Protein AF-A0A9N9BSQ9-F1 (afdb_monomer_lite)

Structure (mmCIF, N/CA/C/O backbone):
data_AF-A0A9N9BSQ9-F1
#
_entry.id   AF-A0A9N9BSQ9-F1
#
loop_
_atom_site.group_PDB
_atom_site.id
_atom_site.type_symbol
_atom_site.label_atom_id
_atom_site.label_alt_id
_atom_site.label_comp_id
_atom_site.label_asym_id
_atom_site.label_entity_id
_atom_site.label_seq_id
_atom_site.pdbx_PDB_ins_code
_atom_site.Cartn_x
_atom_site.Cartn_y
_atom_site.Cartn_z
_atom_site.occupancy
_atom_site.B_iso_or_equiv
_atom_site.auth_seq_id
_atom_site.auth_comp_id
_atom_site.auth_asym_id
_atom_site.auth_atom_id
_atom_site.pdbx_PDB_model_num
ATOM 1 N N . MET A 1 1 ? -9.292 24.450 17.037 1.00 49.16 1 MET A N 1
ATOM 2 C CA . MET A 1 1 ? -9.456 23.510 15.907 1.00 49.16 1 MET A CA 1
ATOM 3 C C . MET A 1 1 ? -8.304 22.531 15.966 1.00 49.16 1 MET A C 1
ATOM 5 O O . MET A 1 1 ? -7.161 22.966 15.920 1.00 49.16 1 MET A O 1
ATOM 9 N N . ASP A 1 2 ? -8.617 21.256 16.182 1.00 51.22 2 ASP A N 1
ATOM 10 C CA . ASP A 1 2 ? -7.683 20.175 16.505 1.00 51.22 2 ASP A CA 1
ATOM 11 C C . ASP A 1 2 ? -6.564 19.985 15.472 1.00 51.22 2 ASP A C 1
ATOM 13 O O . ASP A 1 2 ? -6.751 19.377 14.418 1.00 51.22 2 ASP A O 1
ATOM 17 N N . SER A 1 3 ? -5.361 20.456 15.809 1.00 61.25 3 SER A N 1
ATOM 18 C CA . SER A 1 3 ? -4.123 20.154 15.079 1.00 61.25 3 SER A CA 1
ATOM 19 C C . SER A 1 3 ? -3.729 18.670 15.165 1.00 61.25 3 SER A C 1
ATOM 21 O O . SER A 1 3 ? -2.961 18.186 14.334 1.00 61.25 3 SER A O 1
ATOM 23 N N . SER A 1 4 ? -4.292 17.922 16.120 1.00 69.81 4 SER A N 1
ATOM 24 C CA . SER A 1 4 ? -3.931 16.532 16.424 1.00 69.81 4 SER A CA 1
ATOM 25 C C . SER A 1 4 ? -4.349 15.533 15.337 1.00 69.81 4 SER A C 1
ATOM 27 O O . SER A 1 4 ? -3.576 14.641 14.982 1.00 69.81 4 SER A O 1
ATOM 29 N N . ILE A 1 5 ? -5.541 15.699 14.748 1.00 70.75 5 ILE A N 1
ATOM 30 C CA . ILE A 1 5 ? -6.053 14.808 13.691 1.00 70.75 5 ILE A CA 1
ATOM 31 C C . ILE A 1 5 ? -5.229 14.979 12.410 1.00 70.75 5 ILE A C 1
ATOM 33 O O . ILE A 1 5 ? -4.858 13.995 11.765 1.00 70.75 5 ILE A O 1
ATOM 37 N N . GLY A 1 6 ? -4.890 16.225 12.066 1.00 78.56 6 GLY A N 1
ATOM 38 C CA . GLY A 1 6 ? -4.056 16.533 10.905 1.00 78.56 6 GLY A CA 1
ATOM 39 C C . GLY A 1 6 ? -2.647 15.950 11.025 1.00 78.56 6 GLY A C 1
ATOM 40 O O . GLY A 1 6 ? -2.129 15.388 10.061 1.00 78.56 6 GLY A O 1
ATOM 41 N N . GLU A 1 7 ? -2.035 16.027 12.206 1.00 87.12 7 GLU A N 1
ATOM 42 C CA . GLU A 1 7 ? -0.721 15.430 12.462 1.00 87.12 7 GLU A CA 1
ATOM 43 C C . GLU A 1 7 ? -0.745 13.900 12.425 1.00 87.12 7 GLU A C 1
ATOM 45 O O . GLU A 1 7 ? 0.131 13.286 11.811 1.00 87.12 7 GLU A O 1
ATOM 50 N N . ALA A 1 8 ? -1.758 13.271 13.025 1.00 85.62 8 ALA A N 1
ATOM 51 C CA . ALA A 1 8 ? -1.916 11.820 12.988 1.00 85.62 8 ALA A CA 1
ATOM 52 C C . ALA A 1 8 ? -2.090 11.304 11.551 1.00 85.62 8 ALA A C 1
ATOM 54 O O . ALA A 1 8 ? -1.462 10.318 11.162 1.00 85.62 8 ALA A O 1
ATOM 55 N N . TYR A 1 9 ? -2.892 11.998 10.739 1.00 84.69 9 TYR A N 1
ATOM 56 C CA . TYR A 1 9 ? -3.081 11.657 9.332 1.00 84.69 9 TYR A CA 1
ATOM 57 C C . TYR A 1 9 ? -1.786 11.803 8.520 1.00 84.69 9 TYR A C 1
ATOM 59 O O . TYR A 1 9 ? -1.417 10.890 7.781 1.00 84.69 9 TYR A O 1
ATOM 67 N N . 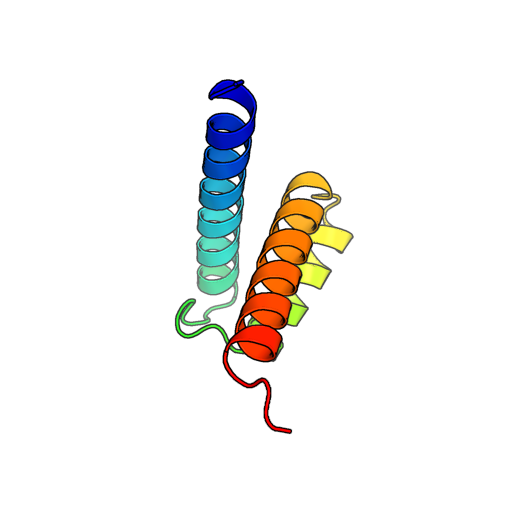LYS A 1 10 ? -1.039 12.900 8.711 1.00 86.38 10 LYS A N 1
ATOM 68 C CA . LYS A 1 10 ? 0.267 13.104 8.060 1.00 86.38 10 LYS A CA 1
ATOM 69 C C . LYS A 1 10 ? 1.253 11.983 8.385 1.00 86.38 10 LYS A C 1
ATOM 71 O O . LYS A 1 10 ? 1.902 11.469 7.479 1.00 86.38 10 LYS A O 1
ATOM 76 N N . LYS A 1 11 ? 1.332 11.555 9.649 1.00 90.25 11 LYS A N 1
ATOM 77 C CA . LYS A 1 11 ? 2.189 10.425 10.051 1.00 90.25 11 LYS A CA 1
ATOM 78 C C . LYS A 1 11 ? 1.808 9.137 9.319 1.00 90.25 11 LYS A C 1
ATOM 80 O O . LYS A 1 11 ? 2.686 8.430 8.839 1.00 90.25 11 LYS A O 1
ATOM 85 N N . ARG A 1 12 ? 0.509 8.853 9.177 1.00 90.75 12 ARG A N 1
ATOM 86 C CA . ARG A 1 12 ? 0.035 7.671 8.439 1.00 90.75 12 ARG A CA 1
ATOM 87 C C . ARG A 1 12 ? 0.380 7.726 6.951 1.00 90.75 12 ARG A C 1
ATOM 89 O O . ARG A 1 12 ? 0.768 6.702 6.404 1.00 90.75 12 ARG A O 1
ATOM 96 N N . LEU A 1 13 ? 0.298 8.898 6.317 1.00 88.62 13 LEU A N 1
ATOM 97 C CA . LEU A 1 13 ? 0.724 9.071 4.922 1.00 88.62 13 LEU A CA 1
ATOM 98 C C . LEU A 1 13 ? 2.219 8.788 4.737 1.00 88.62 13 LEU A C 1
ATOM 100 O O . LEU A 1 13 ? 2.595 8.097 3.795 1.00 88.62 13 LEU A O 1
ATOM 104 N N . VAL A 1 14 ? 3.064 9.276 5.650 1.00 91.31 14 VAL A N 1
ATOM 105 C CA . VAL A 1 14 ? 4.508 8.993 5.619 1.00 91.31 14 VAL A CA 1
ATOM 106 C C . VAL A 1 14 ? 4.769 7.492 5.749 1.00 91.31 14 VAL A C 1
ATOM 108 O O . VAL A 1 14 ? 5.554 6.940 4.984 1.00 91.31 14 VAL A O 1
ATOM 111 N N . MET A 1 15 ? 4.069 6.810 6.659 1.00 91.12 15 MET A N 1
ATOM 112 C CA . MET A 1 15 ? 4.199 5.358 6.808 1.00 91.12 15 MET A CA 1
ATOM 113 C C . MET A 1 15 ? 3.751 4.602 5.557 1.00 91.12 15 MET A C 1
ATOM 115 O O . MET A 1 15 ? 4.468 3.717 5.098 1.00 91.12 15 MET A O 1
ATOM 119 N N . ALA A 1 16 ? 2.606 4.966 4.976 1.00 91.06 16 ALA A N 1
ATOM 120 C CA . ALA A 1 16 ? 2.114 4.364 3.741 1.00 91.06 16 ALA A CA 1
ATOM 121 C C . ALA A 1 16 ? 3.113 4.538 2.583 1.00 91.06 16 ALA A C 1
ATOM 123 O O . ALA A 1 16 ? 3.347 3.598 1.826 1.00 91.06 16 ALA A O 1
ATOM 124 N N . ARG A 1 17 ? 3.763 5.706 2.498 1.00 92.44 17 ARG A N 1
ATOM 125 C CA . ARG A 1 17 ? 4.820 5.983 1.520 1.00 92.44 17 ARG A CA 1
ATOM 126 C C . ARG A 1 17 ? 6.048 5.089 1.703 1.00 92.44 17 ARG A C 1
ATOM 128 O O . ARG A 1 17 ? 6.475 4.470 0.739 1.00 92.44 17 ARG A O 1
ATOM 135 N N . ILE A 1 18 ? 6.587 4.986 2.918 1.00 93.94 18 ILE A N 1
ATOM 136 C CA . ILE A 1 18 ? 7.753 4.123 3.203 1.00 93.94 18 ILE A CA 1
ATOM 137 C C . ILE A 1 18 ? 7.443 2.669 2.833 1.00 93.94 18 ILE A C 1
ATOM 139 O O . ILE A 1 18 ? 8.265 1.951 2.271 1.00 93.94 18 ILE A O 1
ATOM 143 N N . VAL A 1 19 ? 6.228 2.227 3.146 1.00 94.31 19 VAL A N 1
ATOM 144 C CA . VAL A 1 19 ? 5.764 0.875 2.846 1.00 94.31 19 VAL A CA 1
ATOM 145 C C . VAL A 1 19 ? 5.657 0.637 1.340 1.00 94.31 19 VAL A C 1
ATOM 147 O O . VAL A 1 19 ? 6.065 -0.423 0.875 1.00 94.31 19 VAL A O 1
ATOM 150 N N . PHE A 1 20 ? 5.154 1.618 0.591 1.00 95.06 20 PHE A N 1
ATOM 151 C CA . PHE A 1 20 ? 5.106 1.577 -0.867 1.00 95.06 20 PHE A CA 1
ATOM 152 C C . PHE A 1 20 ? 6.505 1.519 -1.491 1.00 95.06 20 PHE A C 1
ATOM 154 O O . PHE A 1 20 ? 6.759 0.654 -2.322 1.00 95.06 20 PHE A O 1
ATOM 161 N N . GLU A 1 21 ? 7.425 2.386 -1.058 1.00 95.12 21 GLU A N 1
ATOM 162 C CA . GLU A 1 21 ? 8.812 2.408 -1.547 1.00 95.12 21 GLU A CA 1
ATOM 163 C C . GLU A 1 21 ? 9.515 1.067 -1.284 1.00 95.12 21 GLU A C 1
ATOM 165 O O . GLU A 1 21 ? 10.176 0.525 -2.166 1.00 95.12 21 GLU A O 1
ATOM 170 N N . ASN A 1 22 ? 9.314 0.478 -0.101 1.00 96.12 22 ASN A N 1
ATOM 171 C CA . AS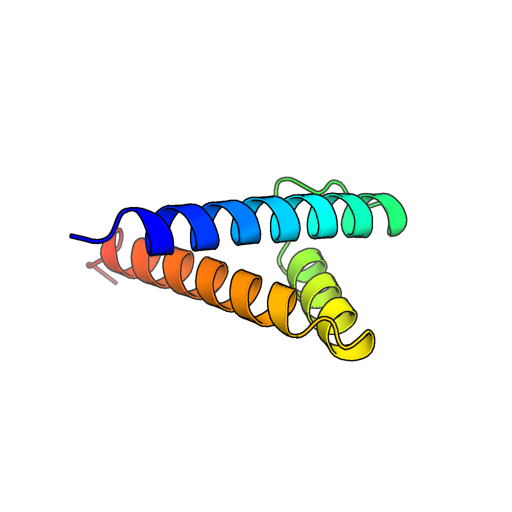N A 1 22 ? 9.860 -0.840 0.223 1.00 96.12 22 ASN A CA 1
ATOM 172 C C . ASN A 1 22 ? 9.262 -1.958 -0.638 1.00 96.12 22 ASN A C 1
ATOM 174 O O . ASN A 1 22 ? 9.998 -2.841 -1.069 1.00 96.12 22 ASN A O 1
ATOM 178 N N . PHE A 1 23 ? 7.949 -1.927 -0.887 1.00 96.56 23 PHE A N 1
ATOM 179 C CA . PHE A 1 23 ? 7.291 -2.886 -1.773 1.00 96.56 23 PHE A CA 1
ATOM 180 C C . PHE A 1 23 ? 7.826 -2.775 -3.204 1.00 96.56 23 PHE A C 1
ATOM 182 O O . PHE A 1 23 ? 8.227 -3.781 -3.778 1.00 96.56 23 PHE A O 1
ATOM 189 N N . ALA A 1 24 ? 7.907 -1.557 -3.748 1.00 95.69 24 ALA A N 1
ATOM 190 C CA . ALA A 1 24 ? 8.447 -1.312 -5.082 1.00 95.69 24 ALA A CA 1
ATOM 191 C C . ALA A 1 24 ? 9.890 -1.823 -5.204 1.00 95.69 24 ALA A C 1
ATOM 193 O O . ALA A 1 24 ? 10.188 -2.580 -6.121 1.00 95.69 24 ALA A O 1
ATOM 194 N N . ASN A 1 25 ? 10.750 -1.506 -4.230 1.00 95.88 25 ASN A N 1
ATOM 195 C CA . ASN A 1 25 ? 12.132 -1.986 -4.201 1.00 95.88 25 ASN A CA 1
ATOM 196 C C . ASN A 1 25 ? 12.225 -3.518 -4.128 1.00 95.88 25 ASN A C 1
ATOM 198 O O . ASN A 1 25 ? 13.073 -4.112 -4.789 1.00 95.88 25 ASN A O 1
ATOM 202 N N . TRP A 1 26 ? 11.369 -4.161 -3.328 1.00 96.25 26 TRP A N 1
ATOM 203 C CA . TRP A 1 26 ? 11.333 -5.621 -3.199 1.00 96.25 26 TRP A CA 1
ATOM 204 C C . TRP A 1 26 ? 10.915 -6.310 -4.504 1.00 96.25 26 TRP A C 1
ATOM 206 O O . TRP A 1 26 ? 11.495 -7.327 -4.877 1.00 96.25 26 TRP A O 1
ATOM 216 N N . GLU A 1 27 ? 9.963 -5.716 -5.215 1.00 94.75 27 GLU A 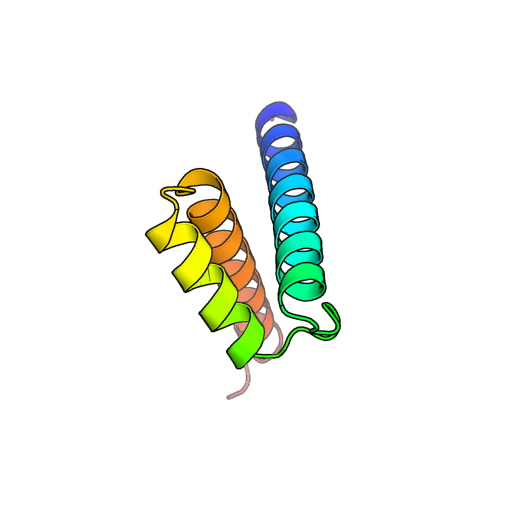N 1
ATOM 217 C CA . GLU A 1 27 ? 9.461 -6.184 -6.508 1.00 94.75 27 GLU A CA 1
ATOM 218 C C . GLU A 1 27 ? 10.333 -5.730 -7.702 1.00 94.75 27 GLU A C 1
ATOM 220 O O . GLU A 1 27 ? 10.067 -6.092 -8.847 1.00 94.75 27 GLU A O 1
ATOM 225 N N . GLY A 1 28 ? 11.390 -4.944 -7.460 1.00 94.69 28 GLY A N 1
ATOM 226 C CA . GLY A 1 28 ? 12.314 -4.464 -8.493 1.00 94.69 28 GLY A CA 1
ATOM 227 C C . GLY A 1 28 ? 11.778 -3.315 -9.357 1.00 94.69 28 GLY A C 1
ATOM 228 O O . GLY A 1 28 ? 12.280 -3.094 -10.459 1.00 94.69 28 GLY A O 1
ATOM 229 N N . TYR A 1 29 ? 10.772 -2.584 -8.876 1.00 93.25 29 TYR A N 1
ATOM 230 C CA . TYR A 1 29 ? 10.240 -1.392 -9.530 1.00 93.25 29 TYR A CA 1
ATOM 231 C C . TYR A 1 29 ? 10.916 -0.118 -9.027 1.00 93.25 29 TYR A C 1
ATOM 233 O O . TYR A 1 29 ? 11.204 0.030 -7.841 1.00 93.25 29 TYR A O 1
ATOM 241 N N . GLU A 1 30 ? 11.060 0.856 -9.924 1.00 93.19 30 GLU A N 1
ATOM 242 C CA . GLU A 1 30 ? 11.280 2.245 -9.529 1.00 93.19 30 GLU A CA 1
ATOM 243 C C . GLU A 1 30 ? 9.978 2.789 -8.902 1.00 93.19 30 GLU A C 1
ATOM 245 O O . GLU A 1 30 ? 8.935 2.776 -9.567 1.00 93.19 30 GLU A O 1
ATOM 250 N N . PRO A 1 31 ? 9.985 3.262 -7.642 1.00 88.44 31 PRO A N 1
ATOM 251 C CA . PRO A 1 31 ? 8.768 3.717 -6.972 1.00 88.44 31 PRO A CA 1
ATOM 252 C C . PRO A 1 31 ? 8.178 4.991 -7.587 1.00 88.44 31 PRO A C 1
ATOM 254 O O . PRO A 1 31 ? 6.966 5.202 -7.496 1.00 88.44 31 PRO A O 1
ATOM 257 N N . TYR A 1 32 ? 8.999 5.849 -8.207 1.00 90.06 32 TYR A N 1
ATOM 258 C CA . TYR A 1 32 ? 8.544 7.123 -8.759 1.00 90.06 32 TYR A CA 1
ATOM 259 C C . TYR A 1 32 ? 9.089 7.407 -10.166 1.00 90.06 32 TYR A C 1
ATOM 261 O O . TYR A 1 32 ? 10.295 7.339 -10.378 1.00 90.06 32 TYR A O 1
ATOM 269 N N . PRO A 1 33 ? 8.236 7.847 -11.112 1.00 87.81 33 PRO A N 1
ATOM 270 C CA . PRO A 1 33 ? 6.784 7.996 -10.993 1.00 87.81 33 PRO A CA 1
ATOM 271 C C . PRO A 1 33 ? 6.071 6.635 -10.910 1.00 87.81 33 PRO A C 1
ATOM 273 O O . PRO A 1 33 ? 6.335 5.738 -11.704 1.00 87.81 33 PRO A O 1
ATOM 276 N N . ALA A 1 34 ? 5.139 6.497 -9.963 1.00 85.50 34 ALA A N 1
ATOM 277 C CA . ALA A 1 34 ? 4.407 5.251 -9.759 1.00 85.50 34 ALA A CA 1
ATOM 278 C C . ALA A 1 34 ? 3.477 4.962 -10.948 1.00 85.50 34 ALA A C 1
ATOM 280 O O . ALA A 1 34 ? 2.602 5.772 -11.274 1.00 85.50 34 ALA A O 1
ATOM 281 N N . SER A 1 35 ? 3.639 3.796 -11.578 1.00 90.31 35 SER A N 1
ATOM 282 C CA . SER A 1 35 ? 2.715 3.332 -12.614 1.00 90.31 35 SER A CA 1
ATOM 283 C C . SER A 1 35 ? 1.384 2.871 -12.010 1.00 90.31 35 SER A C 1
ATOM 285 O O . SER A 1 35 ? 1.284 2.570 -10.815 1.00 90.31 35 SER A O 1
ATOM 287 N N . ARG A 1 36 ? 0.336 2.796 -12.841 1.00 88.62 36 ARG A N 1
ATOM 288 C CA . ARG A 1 36 ? -0.974 2.282 -12.403 1.00 88.62 36 ARG A CA 1
ATOM 289 C C . ARG A 1 36 ? -0.879 0.814 -12.001 1.00 88.62 36 ARG A C 1
ATOM 291 O O . ARG A 1 36 ? -1.530 0.404 -11.047 1.00 88.62 36 ARG A O 1
ATOM 298 N N . GLU A 1 37 ? -0.055 0.053 -12.708 1.00 91.81 37 GLU A N 1
ATOM 299 C CA . GLU A 1 37 ? 0.201 -1.364 -12.478 1.00 91.81 37 GLU A CA 1
ATOM 300 C C . GLU A 1 37 ? 0.893 -1.580 -11.129 1.00 91.81 37 GLU A C 1
ATOM 302 O O . GLU A 1 37 ? 0.432 -2.396 -10.333 1.00 91.81 37 GLU A O 1
ATOM 307 N N . LEU A 1 38 ? 1.936 -0.794 -10.829 1.00 93.12 38 LEU A N 1
ATOM 308 C CA . LEU A 1 38 ? 2.639 -0.846 -9.547 1.00 93.12 38 LEU A CA 1
ATOM 309 C C . LEU A 1 38 ? 1.704 -0.480 -8.388 1.00 93.12 38 LEU A C 1
ATOM 311 O O . LEU A 1 38 ? 1.689 -1.153 -7.357 1.00 93.12 38 LEU A O 1
ATOM 315 N N . LEU A 1 39 ? 0.884 0.559 -8.564 1.00 92.75 39 LEU A N 1
ATOM 316 C CA . LEU A 1 39 ? -0.078 0.977 -7.549 1.00 92.75 39 LEU A CA 1
ATOM 317 C C . LEU A 1 39 ? -1.157 -0.092 -7.311 1.00 92.75 39 LEU A C 1
ATOM 319 O O . LEU A 1 39 ? -1.498 -0.369 -6.164 1.00 92.75 39 LEU A O 1
ATOM 323 N N . ALA A 1 40 ? -1.668 -0.722 -8.370 1.00 93.12 40 ALA A N 1
ATOM 324 C CA . ALA A 1 40 ? -2.645 -1.803 -8.260 1.00 93.12 40 ALA A CA 1
ATOM 325 C C . ALA A 1 40 ? -2.057 -3.039 -7.559 1.00 93.12 40 ALA A C 1
ATOM 327 O O . ALA A 1 40 ? -2.690 -3.582 -6.653 1.00 93.12 40 ALA A O 1
ATOM 328 N N . ALA A 1 41 ? -0.834 -3.440 -7.923 1.00 95.75 41 ALA A N 1
ATOM 329 C CA . ALA A 1 41 ? -0.121 -4.540 -7.275 1.00 95.75 41 ALA A CA 1
ATOM 330 C C . ALA A 1 41 ? 0.099 -4.264 -5.781 1.00 95.75 41 ALA A C 1
ATOM 332 O O . ALA A 1 41 ? -0.149 -5.127 -4.941 1.00 95.75 41 ALA A O 1
ATOM 333 N N . PHE A 1 42 ? 0.479 -3.032 -5.441 1.00 96.56 42 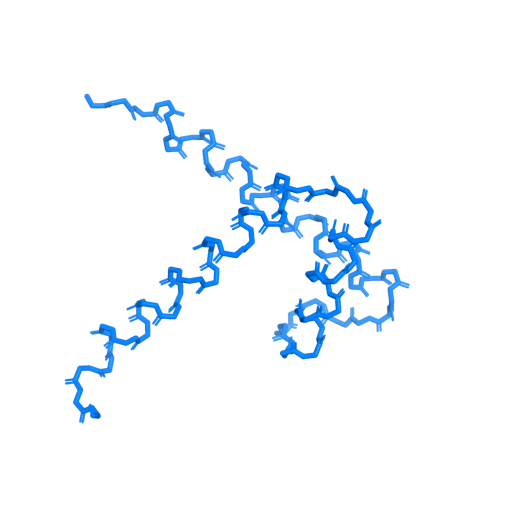PHE A N 1
ATOM 334 C CA . PHE A 1 42 ? 0.663 -2.617 -4.059 1.00 96.56 42 PHE A CA 1
ATOM 335 C C . PHE A 1 42 ? -0.633 -2.678 -3.238 1.00 96.56 42 PHE A C 1
ATOM 337 O O . PHE A 1 42 ? -0.633 -3.206 -2.126 1.00 96.56 42 PHE A O 1
ATOM 344 N N . LEU A 1 43 ? -1.750 -2.174 -3.774 1.00 95.75 43 LEU A N 1
ATOM 345 C CA . LEU A 1 43 ? -3.046 -2.219 -3.087 1.00 95.75 43 LEU A CA 1
ATOM 346 C C . LEU A 1 43 ? -3.510 -3.666 -2.854 1.00 95.75 43 LEU A C 1
ATOM 348 O O . LEU A 1 43 ? -3.944 -3.991 -1.749 1.00 95.75 43 LEU A O 1
ATOM 352 N N . ALA A 1 44 ? -3.347 -4.539 -3.852 1.00 96.19 44 ALA A N 1
ATOM 353 C CA . ALA A 1 44 ? -3.649 -5.965 -3.726 1.00 96.19 44 ALA A CA 1
ATOM 354 C C . ALA A 1 44 ? -2.752 -6.652 -2.682 1.00 96.19 44 ALA A C 1
ATOM 356 O O . ALA A 1 44 ? -3.218 -7.464 -1.880 1.00 96.19 44 ALA A O 1
ATOM 357 N N . TRP A 1 45 ? -1.466 -6.294 -2.635 1.00 97.38 45 TRP A N 1
ATOM 358 C CA . TRP A 1 45 ? -0.542 -6.810 -1.630 1.00 97.38 45 TRP A CA 1
ATOM 359 C C . TRP A 1 45 ? -0.943 -6.392 -0.209 1.00 97.38 45 TRP A C 1
ATOM 361 O O . TRP A 1 45 ? -0.986 -7.238 0.689 1.00 97.38 45 TRP A O 1
ATOM 371 N N . LEU A 1 46 ? -1.307 -5.123 0.006 1.00 96.81 46 LEU A N 1
ATOM 372 C CA . LEU A 1 46 ? -1.802 -4.647 1.303 1.00 96.81 46 LEU A CA 1
ATOM 373 C C . LEU A 1 46 ? -3.066 -5.390 1.753 1.00 96.81 46 LEU A C 1
ATOM 375 O O . LEU A 1 46 ? -3.175 -5.753 2.925 1.00 96.81 46 LEU A O 1
ATOM 379 N N . GLU A 1 47 ? -4.000 -5.638 0.833 1.00 95.81 47 GLU A N 1
ATOM 380 C CA . GLU A 1 47 ? -5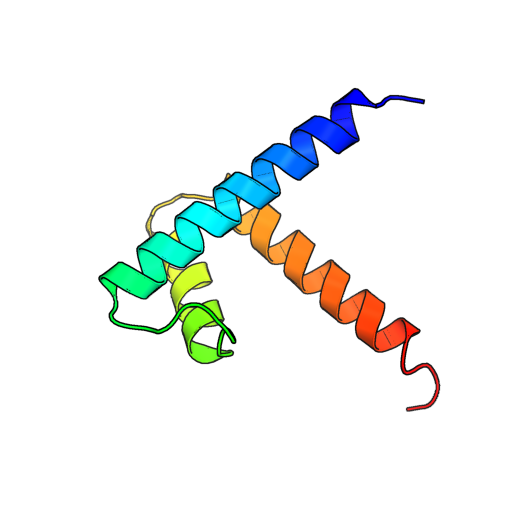.213 -6.414 1.105 1.00 95.81 47 GLU A CA 1
ATOM 381 C C . GLU A 1 47 ? -4.870 -7.858 1.503 1.00 95.81 47 GLU A C 1
ATOM 383 O O . GLU A 1 47 ? -5.294 -8.326 2.560 1.00 95.81 47 GLU A O 1
ATOM 388 N N . SER A 1 48 ? -4.020 -8.532 0.721 1.00 97.31 48 SER A N 1
ATOM 389 C CA . SER A 1 48 ? -3.620 -9.928 0.962 1.00 97.31 48 SER A CA 1
ATOM 390 C C . SER A 1 48 ? -2.872 -10.141 2.284 1.00 97.31 48 SER A C 1
ATOM 392 O O . SER A 1 48 ? -2.984 -11.196 2.905 1.00 97.31 48 SER A O 1
ATOM 394 N N . THR A 1 49 ? -2.131 -9.128 2.740 1.00 95.94 49 THR A N 1
ATOM 395 C CA . THR A 1 49 ? -1.340 -9.164 3.979 1.00 95.94 49 THR A CA 1
ATOM 396 C C . THR A 1 49 ? -2.098 -8.627 5.197 1.00 95.94 49 THR A C 1
ATOM 398 O O . THR A 1 49 ? -1.532 -8.545 6.288 1.00 95.94 49 THR A O 1
ATOM 401 N N . GLY A 1 50 ? -3.376 -8.256 5.043 1.00 94.00 50 GLY A N 1
ATOM 402 C CA . GLY A 1 50 ? -4.214 -7.744 6.131 1.00 94.00 50 GLY A CA 1
ATOM 403 C C . GLY A 1 50 ? -3.834 -6.340 6.614 1.00 94.00 50 GLY A C 1
ATOM 404 O O . GLY A 1 50 ? -4.231 -5.925 7.705 1.00 94.00 50 GLY A O 1
ATOM 405 N N . ARG A 1 51 ? -3.083 -5.572 5.818 1.00 93.62 51 ARG A N 1
ATOM 406 C CA . ARG A 1 51 ? -2.608 -4.217 6.149 1.00 93.62 51 ARG A CA 1
ATOM 407 C C . ARG A 1 51 ? -3.661 -3.153 5.838 1.00 93.62 51 ARG A C 1
ATOM 409 O O . ARG A 1 51 ? -3.450 -2.216 5.069 1.00 93.62 51 ARG A O 1
ATOM 416 N N . LEU A 1 52 ? -4.833 -3.313 6.453 1.00 91.75 52 LEU A N 1
ATOM 417 C CA . LEU A 1 52 ? -6.039 -2.531 6.152 1.00 91.75 52 LEU A CA 1
ATOM 418 C C . LEU A 1 52 ? -5.905 -1.038 6.492 1.00 91.75 52 LEU A C 1
ATOM 420 O O . LEU A 1 52 ? -6.536 -0.196 5.850 1.00 91.75 52 LEU A O 1
ATOM 424 N N . SER A 1 53 ? -5.083 -0.693 7.488 1.00 90.19 53 SER A N 1
ATOM 425 C CA . SER A 1 53 ? -4.836 0.701 7.880 1.00 90.19 53 SER A CA 1
ATOM 426 C C . SER A 1 53 ? -4.100 1.459 6.773 1.00 90.19 53 SER A C 1
ATOM 428 O O . SER A 1 53 ? -4.544 2.523 6.342 1.00 90.19 53 SER A O 1
ATOM 430 N N . GLU A 1 54 ? -3.006 0.892 6.268 1.00 91.12 54 GLU A N 1
ATOM 431 C CA . GLU A 1 54 ? -2.243 1.427 5.145 1.00 91.12 54 GLU A CA 1
ATOM 432 C C . GLU A 1 54 ? -3.086 1.450 3.870 1.00 91.12 54 GLU A C 1
ATOM 434 O O . GLU A 1 54 ? -3.117 2.480 3.199 1.00 91.12 54 GLU A O 1
ATOM 439 N N . LEU A 1 55 ? -3.851 0.385 3.595 1.00 93.62 55 LEU A N 1
ATOM 440 C CA . LEU A 1 55 ? -4.762 0.327 2.448 1.00 93.62 55 LEU A CA 1
ATOM 441 C C . LEU A 1 55 ? -5.768 1.487 2.467 1.00 93.62 55 LEU A C 1
ATOM 443 O O . LEU A 1 55 ? -5.919 2.202 1.478 1.00 93.62 55 LEU A O 1
ATOM 447 N N . THR A 1 56 ? -6.407 1.727 3.615 1.00 93.00 56 THR A N 1
ATOM 448 C CA . THR A 1 56 ? -7.381 2.818 3.781 1.00 93.00 56 THR A CA 1
ATOM 449 C C . THR A 1 56 ? -6.740 4.185 3.544 1.00 93.00 56 THR A C 1
ATOM 451 O O . THR A 1 56 ? -7.324 5.049 2.889 1.00 93.00 56 THR A O 1
ATOM 454 N N . VAL A 1 57 ? -5.526 4.392 4.059 1.00 92.00 57 VAL A N 1
ATOM 455 C CA . VAL A 1 57 ? -4.781 5.648 3.893 1.00 92.00 57 VAL A CA 1
ATOM 456 C C . VAL A 1 57 ? -4.395 5.866 2.429 1.00 92.00 57 VAL A C 1
ATOM 458 O O . VAL A 1 57 ? -4.578 6.971 1.918 1.00 92.00 57 VAL A O 1
ATOM 461 N N . CYS A 1 58 ? -3.921 4.827 1.739 1.00 90.94 58 CYS A N 1
ATOM 462 C CA . CYS A 1 58 ? -3.579 4.884 0.320 1.00 90.94 58 CYS A CA 1
ATOM 463 C C . CYS A 1 58 ? -4.798 5.203 -0.548 1.00 90.94 58 CYS A C 1
ATOM 465 O O . CYS A 1 58 ? -4.744 6.131 -1.351 1.00 90.94 58 CYS A O 1
ATOM 467 N N . LEU A 1 59 ? -5.917 4.502 -0.348 1.00 90.69 59 LEU A N 1
ATOM 468 C CA . LEU A 1 59 ? -7.155 4.756 -1.090 1.00 90.69 59 LEU A CA 1
ATOM 469 C C . LEU A 1 59 ? -7.679 6.179 -0.856 1.00 90.69 59 LEU A C 1
ATOM 471 O O . LEU A 1 59 ? -8.092 6.845 -1.804 1.00 90.69 59 LEU A O 1
ATOM 475 N N . ALA A 1 60 ? -7.613 6.684 0.380 1.00 89.50 60 ALA A N 1
ATOM 476 C CA . ALA A 1 60 ? -7.997 8.059 0.690 1.00 89.50 60 ALA A CA 1
ATOM 477 C C . ALA A 1 60 ? -7.089 9.095 0.002 1.00 89.50 60 ALA A C 1
ATOM 479 O O . ALA A 1 60 ? -7.583 10.115 -0.485 1.00 89.50 60 ALA A O 1
ATOM 480 N N . ALA A 1 61 ? -5.777 8.840 -0.062 1.00 86.62 61 ALA A N 1
ATOM 481 C CA . ALA A 1 61 ? -4.824 9.704 -0.755 1.00 86.62 61 ALA A CA 1
ATOM 482 C C . ALA A 1 61 ? -5.085 9.733 -2.269 1.00 86.62 61 ALA A C 1
ATOM 484 O O . ALA A 1 61 ? -5.217 10.815 -2.838 1.00 86.62 61 ALA A O 1
ATOM 485 N N . ILE A 1 62 ? -5.268 8.563 -2.888 1.00 85.56 62 ILE A N 1
ATOM 486 C CA . ILE A 1 62 ? -5.595 8.421 -4.315 1.00 85.56 62 ILE A CA 1
ATOM 487 C C . ILE A 1 62 ? -6.909 9.141 -4.627 1.00 85.56 62 ILE A C 1
ATOM 489 O O . ILE A 1 62 ? -6.957 9.990 -5.513 1.00 85.56 62 ILE A O 1
ATOM 493 N N . ALA A 1 63 ? -7.972 8.874 -3.862 1.00 84.00 63 ALA A N 1
ATOM 494 C CA . ALA A 1 63 ? -9.266 9.523 -4.061 1.00 84.00 63 ALA A CA 1
ATOM 495 C C . ALA A 1 63 ? -9.176 11.052 -3.934 1.00 84.00 63 ALA A C 1
ATOM 497 O O . ALA A 1 63 ? -9.859 11.774 -4.660 1.00 84.00 63 ALA A O 1
ATOM 498 N N . ARG A 1 64 ? -8.330 11.563 -3.031 1.00 82.69 64 ARG A N 1
ATOM 499 C CA . ARG A 1 64 ? -8.088 13.002 -2.891 1.00 82.69 64 ARG A CA 1
ATOM 500 C C . ARG A 1 64 ? -7.353 13.575 -4.098 1.00 82.69 64 ARG A C 1
ATOM 502 O O . ARG A 1 64 ? -7.752 14.634 -4.565 1.00 82.69 64 ARG A O 1
ATOM 509 N N . GLU A 1 65 ? -6.323 12.904 -4.602 1.00 78.69 65 GLU A N 1
ATOM 510 C CA . GLU A 1 65 ? -5.633 13.339 -5.820 1.00 78.69 65 GLU A CA 1
ATOM 511 C C . GLU A 1 65 ? -6.558 13.335 -7.034 1.00 78.69 65 GLU A C 1
ATOM 513 O O . GLU A 1 65 ? -6.548 14.291 -7.799 1.00 78.69 65 GLU A O 1
ATOM 518 N N . HIS A 1 66 ? -7.393 12.306 -7.193 1.00 71.38 66 HIS A N 1
ATOM 519 C CA . HIS A 1 66 ? -8.377 12.257 -8.274 1.00 71.38 66 HIS A CA 1
ATOM 520 C C . HIS A 1 66 ? -9.392 13.400 -8.170 1.00 71.38 66 HIS A C 1
ATOM 522 O O . HIS A 1 66 ? -9.582 14.121 -9.141 1.00 71.38 66 HIS A O 1
ATOM 528 N N . LYS A 1 67 ? -9.950 13.652 -6.978 1.00 67.56 67 LYS A N 1
ATOM 529 C CA . LYS A 1 67 ? -10.839 14.804 -6.755 1.00 67.56 67 LYS A CA 1
ATOM 530 C C . LYS A 1 67 ? -10.158 16.145 -7.021 1.00 67.56 67 LYS A C 1
ATOM 532 O O . LYS A 1 67 ? -10.815 17.061 -7.495 1.00 67.56 67 LYS A O 1
ATOM 537 N N . LEU A 1 68 ? -8.876 16.290 -6.683 1.00 59.94 68 LEU A N 1
ATOM 538 C CA . LEU A 1 68 ? -8.122 17.510 -6.978 1.00 59.94 68 LEU A CA 1
ATOM 539 C C . LEU A 1 68 ? -7.928 17.683 -8.485 1.00 59.94 68 LEU A C 1
ATOM 541 O O . LEU A 1 68 ? -8.154 18.778 -8.974 1.00 59.94 68 LEU A O 1
ATOM 545 N N . ARG A 1 69 ? -7.624 16.610 -9.223 1.00 58.81 69 ARG A N 1
ATOM 546 C CA . ARG A 1 69 ? -7.530 16.656 -10.691 1.00 58.81 69 ARG A CA 1
ATOM 547 C C . ARG A 1 69 ? -8.868 17.014 -11.344 1.00 58.81 69 ARG A C 1
ATOM 549 O O . ARG A 1 69 ? -8.875 17.818 -12.265 1.00 58.81 69 ARG A O 1
ATOM 556 N N . ASP A 1 70 ? -9.984 16.486 -10.838 1.00 59.47 70 ASP A N 1
ATOM 557 C CA . ASP A 1 70 ? -11.330 16.830 -11.328 1.00 59.47 70 ASP A CA 1
ATOM 558 C C . ASP A 1 70 ? -11.704 18.300 -11.031 1.00 59.47 70 ASP A C 1
ATOM 560 O O . ASP A 1 70 ? -12.452 18.921 -11.779 1.00 59.47 70 ASP A O 1
ATOM 564 N N . LEU A 1 71 ? -11.180 18.878 -9.942 1.00 55.06 71 LEU A N 1
ATOM 565 C CA . LEU A 1 71 ? -11.362 20.296 -9.595 1.00 55.06 71 LEU A CA 1
ATOM 566 C C . LEU A 1 71 ? -10.394 21.230 -10.340 1.00 55.0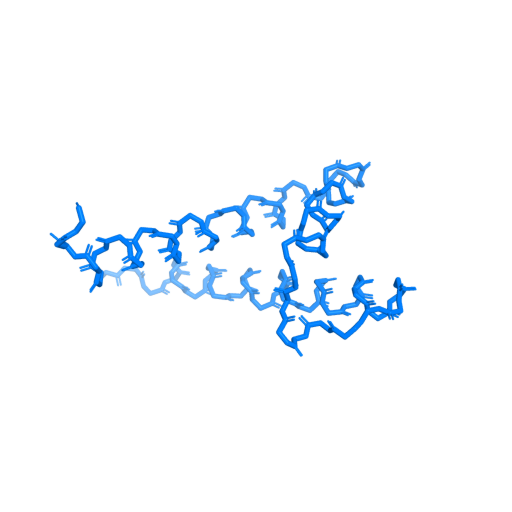6 71 LEU A C 1
ATOM 568 O O . LEU A 1 71 ? -10.722 22.396 -10.549 1.00 55.06 71 LEU A O 1
ATOM 572 N N . GLU A 1 72 ? -9.207 20.743 -10.703 1.00 57.88 72 GLU A N 1
ATOM 573 C CA . GLU A 1 72 ? -8.207 21.459 -11.505 1.00 57.88 72 GLU A CA 1
ATOM 574 C C . GLU A 1 72 ? -8.550 21.444 -13.006 1.00 57.88 72 GLU A C 1
ATOM 576 O O . GLU A 1 72 ? -8.130 22.348 -13.727 1.00 57.88 72 GLU A O 1
ATOM 581 N N . ASP A 1 73 ? -9.368 20.485 -13.461 1.00 52.88 73 ASP A N 1
ATOM 582 C CA . ASP A 1 73 ? -9.897 20.377 -14.830 1.00 52.88 73 ASP A CA 1
ATOM 583 C C . ASP A 1 73 ? -11.446 20.491 -14.859 1.00 52.88 73 ASP A C 1
ATOM 585 O O . ASP A 1 73 ? -12.132 19.547 -15.252 1.00 52.88 73 ASP A O 1
ATOM 589 N N . PRO A 1 74 ? -12.050 21.633 -14.455 1.00 52.19 74 PRO A N 1
ATOM 590 C CA . PRO A 1 74 ? -13.508 21.789 -14.369 1.00 52.19 74 PRO A CA 1
ATOM 591 C C . PRO A 1 74 ? -14.214 21.927 -15.737 1.00 52.19 74 PRO A C 1
ATOM 593 O O . PRO A 1 74 ? -15.390 22.285 -15.780 1.00 52.19 74 PRO A O 1
ATOM 596 N N . THR A 1 75 ? -13.512 21.706 -16.856 1.00 54.31 75 THR A N 1
ATOM 597 C CA . THR A 1 75 ? -13.986 21.998 -18.226 1.00 54.31 75 THR A CA 1
ATOM 598 C C . THR A 1 75 ? -14.060 20.792 -19.171 1.00 54.31 75 THR A C 1
ATOM 600 O O . THR A 1 75 ? -14.168 20.991 -20.383 1.00 54.31 75 THR A O 1
ATOM 603 N N . LYS A 1 76 ? -14.031 19.555 -18.661 1.00 48.94 76 LYS A N 1
ATOM 604 C CA . LYS A 1 76 ? -14.418 18.363 -19.439 1.00 48.94 76 LYS A CA 1
ATOM 605 C C . LYS A 1 76 ? -15.853 17.936 -19.175 1.00 48.94 76 LYS A C 1
ATOM 607 O O . LYS A 1 76 ? -16.290 18.030 -18.009 1.00 48.94 76 LYS A O 1
#

Organism: NCBI:txid1348616

Sequence (76 aa):
MDSSIGEAYKKRLVMARIVFENFANWEGYEPYPASRELLAAFLAWLESTGRLSELTVCLAAIAREHKLRDLEDPTK

InterPro domains:
  IPR010998 Integrase/recombinase, N-terminal [G3DSA:1.10.150.130] (12-76)

Radius of gyration: 14.08 Å; chains: 1; bounding box: 27×33×36 Å

Foldseek 3Di:
DDPPVVVVLVVLLVVLVVLLCVQCVVVVHDSPPPDPVSLVVSLVVCVVVVVVSSNVSSVVVVVVVVVVVCVVCVDD

Secondary structure (DSSP, 8-state):
--HHHHHHHHHHHHHHHHHHHHHHHHHT---SSPPHHHHHHHHHHHHHTT-HHHHHHHHHHHHHHHHHHHHH-TT-

pLDDT: mean 84.61, std 14.3, range [48.94, 97.38]